Protein AF-A0A3M5X8B1-F1 (afdb_monomer_lite)

Radius of gyration: 16.74 Å; chains: 1; bounding box: 36×31×41 Å

Secondary structure (DSSP, 8-state):
-HHHHHTT-HHHHHHHHHHHHHTTGGGHHHHHHHHHHHTT--HHHHTS-GGGS-HHHHHHHHHHHHHHS--S-------

Organism: Pseudomonas syringae pv. aptata (NCBI:txid83167)

Foldseek 3Di:
DVVCVVVVPVVVVVVVVVVCVVLVVVCLVVLLVVLVVVLPDDPVNVPDDLVPDDPVVVVSVVVSVVVSDDDPDDDDDDD

Sequence (79 aa):
MAEAEAAQDGAAQARLHSELDSADGYTADARARKLLAGLGFTNEQMERQVGSFSGGWRMRLNLAQALMCPSDLLLLDEP

pLDDT: mean 82.98, std 11.04, range [42.38, 94.88]

InterPro domains:
  IPR003439 ABC transporter-like, ATP-binding domain [PF00005] (20-79)
  IPR027417 P-loop containing nucleoside triphosphate hydrolase [G3DSA:3.40.50.300] (1-79)
  IPR027417 P-loop containing nucleoside triphosphate hydrolase [SSF52540] (15-79)
  IPR050611 ABCF protein [PTHR19211] (5-79)

Structure (mmCIF, N/CA/C/O backbone):
data_AF-A0A3M5X8B1-F1
#
_entry.id   AF-A0A3M5X8B1-F1
#
loop_
_atom_site.group_PDB
_atom_site.id
_atom_site.type_symbol
_atom_site.label_atom_id
_atom_site.label_alt_id
_atom_site.label_comp_id
_atom_site.label_asym_id
_atom_site.label_entity_id
_atom_site.label_seq_id
_atom_site.pdbx_PDB_ins_code
_atom_site.Cartn_x
_atom_site.Cartn_y
_atom_site.Cartn_z
_atom_site.occupancy
_atom_site.B_iso_or_equiv
_atom_site.auth_seq_id
_atom_site.auth_comp_id
_atom_site.auth_asym_id
_atom_site.auth_atom_id
_atom_site.pdbx_PDB_model_num
ATOM 1 N N . MET A 1 1 ? 16.835 -0.217 -12.356 1.00 59.62 1 MET A N 1
ATOM 2 C CA . MET A 1 1 ? 16.721 0.603 -13.586 1.00 59.62 1 MET A CA 1
ATOM 3 C C . MET A 1 1 ? 17.959 1.463 -13.798 1.00 59.62 1 MET A C 1
ATOM 5 O O . MET A 1 1 ? 18.611 1.246 -14.806 1.00 59.62 1 MET A O 1
ATOM 9 N N . ALA A 1 2 ? 18.350 2.320 -12.843 1.00 62.75 2 ALA A N 1
ATOM 10 C CA . ALA A 1 2 ? 19.511 3.216 -12.986 1.00 62.75 2 ALA A CA 1
ATOM 11 C C . ALA A 1 2 ? 20.845 2.510 -13.335 1.00 62.75 2 ALA A C 1
ATOM 13 O O . ALA A 1 2 ? 21.593 2.980 -14.185 1.00 62.75 2 ALA A O 1
ATOM 14 N N . GLU A 1 3 ? 21.129 1.343 -12.746 1.00 61.06 3 GLU A N 1
ATOM 15 C CA . GLU A 1 3 ? 22.342 0.568 -13.071 1.00 61.06 3 GLU A CA 1
ATOM 16 C C . GLU A 1 3 ? 22.277 -0.118 -14.451 1.00 61.06 3 GLU A C 1
ATOM 18 O O . GLU A 1 3 ? 23.297 -0.265 -15.116 1.00 61.06 3 GLU A O 1
ATOM 23 N N . ALA A 1 4 ? 21.079 -0.491 -14.918 1.00 56.53 4 ALA A N 1
ATOM 24 C CA . ALA A 1 4 ? 20.879 -1.119 -16.230 1.00 56.53 4 ALA A CA 1
ATOM 25 C C . ALA A 1 4 ? 20.920 -0.092 -17.379 1.00 56.53 4 ALA A C 1
ATOM 27 O O . ALA A 1 4 ? 21.421 -0.394 -18.460 1.00 56.53 4 ALA A O 1
ATOM 28 N N . GLU A 1 5 ? 20.448 1.136 -17.130 1.00 58.09 5 GLU A N 1
ATOM 29 C CA . GLU A 1 5 ? 20.613 2.290 -18.029 1.00 58.09 5 GLU A CA 1
ATOM 30 C C . GLU A 1 5 ? 22.085 2.636 -18.255 1.00 58.09 5 GLU A C 1
ATOM 32 O O . GLU A 1 5 ? 22.493 2.848 -19.396 1.00 58.09 5 GLU A O 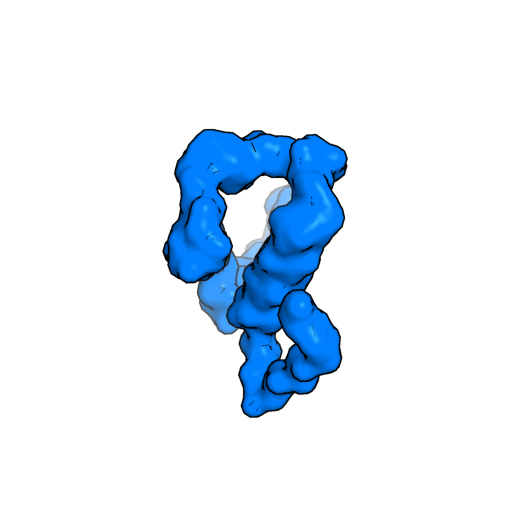1
ATOM 37 N N . ALA A 1 6 ? 22.895 2.616 -17.194 1.00 61.69 6 ALA A N 1
ATOM 38 C CA . ALA A 1 6 ? 24.328 2.884 -17.281 1.00 61.69 6 ALA A CA 1
ATOM 39 C C . ALA A 1 6 ? 25.104 1.808 -18.069 1.00 61.69 6 ALA A C 1
ATOM 41 O O . ALA A 1 6 ? 26.125 2.116 -18.681 1.00 61.69 6 ALA A O 1
ATOM 42 N N . ALA A 1 7 ? 24.615 0.564 -18.085 1.00 72.75 7 ALA A N 1
ATOM 43 C CA . ALA A 1 7 ? 25.241 -0.559 -18.786 1.00 72.75 7 ALA A CA 1
ATOM 44 C C . ALA A 1 7 ? 24.780 -0.732 -20.250 1.00 72.75 7 ALA A C 1
ATOM 46 O O . ALA A 1 7 ? 25.277 -1.625 -20.933 1.00 72.75 7 ALA A O 1
ATOM 47 N N . GLN A 1 8 ? 23.833 0.090 -20.732 1.00 67.19 8 GLN A N 1
ATOM 48 C CA . GLN A 1 8 ? 23.142 -0.085 -22.023 1.00 67.19 8 GLN A CA 1
ATOM 49 C C . GLN A 1 8 ? 22.558 -1.499 -22.228 1.00 67.19 8 GLN A C 1
ATOM 51 O O . GLN A 1 8 ? 22.439 -1.988 -23.353 1.00 67.19 8 GLN A O 1
ATOM 56 N N . ASP A 1 9 ? 22.165 -2.160 -21.137 1.00 78.56 9 ASP A N 1
ATOM 57 C CA . ASP A 1 9 ? 21.593 -3.504 -21.175 1.00 78.56 9 ASP A CA 1
ATOM 58 C C . ASP A 1 9 ? 20.073 -3.419 -21.368 1.00 78.56 9 ASP A C 1
ATOM 60 O O . ASP A 1 9 ? 19.278 -3.433 -20.420 1.00 78.56 9 ASP A O 1
ATOM 64 N N . GLY A 1 10 ? 19.666 -3.314 -22.634 1.00 77.69 10 GLY A N 1
ATOM 65 C CA . GLY A 1 10 ? 18.256 -3.245 -23.020 1.00 77.69 10 GLY A CA 1
ATOM 66 C C . GLY A 1 10 ? 17.447 -4.484 -22.615 1.00 77.69 10 GLY A C 1
ATOM 67 O O . GLY A 1 10 ? 16.247 -4.373 -22.364 1.00 77.69 10 GLY A O 1
ATOM 68 N N . ALA A 1 11 ? 18.081 -5.655 -22.482 1.00 82.75 11 ALA A N 1
ATOM 69 C CA . ALA A 1 11 ? 17.403 -6.870 -22.034 1.00 82.75 11 ALA A CA 1
ATOM 70 C C . ALA A 1 11 ? 17.107 -6.819 -20.528 1.00 82.75 11 ALA A C 1
ATOM 72 O O . ALA A 1 11 ? 16.004 -7.170 -20.098 1.00 82.75 11 ALA A O 1
ATOM 73 N N . ALA A 1 12 ? 18.054 -6.330 -19.722 1.00 77.44 12 ALA A N 1
ATOM 74 C CA . ALA A 1 12 ? 17.829 -6.095 -18.299 1.00 77.44 12 ALA A CA 1
ATOM 75 C C . ALA A 1 12 ? 16.765 -5.016 -18.052 1.00 77.44 12 ALA A C 1
ATOM 77 O O . ALA A 1 12 ? 15.925 -5.187 -17.167 1.00 77.44 12 ALA A O 1
ATOM 78 N N . GLN A 1 13 ? 16.749 -3.941 -18.846 1.00 77.69 13 GLN A N 1
ATOM 79 C CA . GLN A 1 13 ? 15.689 -2.929 -18.785 1.00 77.69 13 GLN A CA 1
ATOM 80 C C . GLN A 1 13 ? 14.315 -3.514 -19.118 1.00 77.69 13 GLN A C 1
ATOM 82 O O . GLN A 1 13 ? 13.382 -3.343 -18.336 1.00 77.69 13 GLN A O 1
ATOM 87 N N . ALA A 1 14 ? 14.190 -4.239 -20.235 1.00 82.38 14 ALA A N 1
ATOM 88 C CA . ALA A 1 14 ? 12.926 -4.850 -20.644 1.00 82.38 14 ALA A CA 1
ATOM 89 C C . ALA A 1 14 ? 12.382 -5.816 -19.578 1.00 82.38 14 ALA A C 1
ATOM 91 O O . ALA A 1 14 ? 11.194 -5.774 -19.262 1.00 82.38 14 ALA A O 1
ATOM 92 N N . ARG A 1 15 ? 13.255 -6.627 -18.963 1.00 86.81 15 ARG A N 1
ATOM 93 C CA . ARG A 1 15 ? 12.881 -7.508 -17.848 1.00 86.81 15 ARG A CA 1
ATOM 94 C C . ARG A 1 15 ? 12.362 -6.717 -16.645 1.00 86.81 15 ARG A C 1
ATOM 96 O O . ARG A 1 15 ? 11.282 -7.023 -16.160 1.00 86.81 15 ARG A O 1
ATOM 103 N N . LEU A 1 16 ? 13.080 -5.681 -16.203 1.00 82.94 16 LEU A N 1
ATOM 104 C CA . LEU A 1 16 ? 12.660 -4.849 -15.065 1.00 82.94 16 LEU A CA 1
ATOM 105 C C . LEU A 1 16 ? 11.330 -4.126 -15.323 1.00 82.94 16 LEU A C 1
ATOM 107 O O . LEU A 1 16 ? 10.511 -4.010 -14.414 1.00 82.94 16 LEU A O 1
ATOM 111 N N . HIS A 1 17 ? 11.100 -3.649 -16.549 1.00 83.25 17 HIS A N 1
ATOM 112 C CA . HIS A 1 17 ? 9.815 -3.065 -16.936 1.00 83.25 17 HIS A CA 1
ATOM 113 C C . HIS A 1 17 ? 8.693 -4.102 -16.920 1.00 83.25 17 HIS A C 1
ATOM 115 O O . HIS A 1 17 ? 7.628 -3.820 -16.382 1.00 83.25 17 HIS A O 1
ATOM 121 N N . SER A 1 18 ? 8.938 -5.302 -17.452 1.00 82.62 18 SER A N 1
ATOM 122 C CA . SER A 1 18 ? 7.958 -6.392 -17.431 1.00 82.62 18 SER A CA 1
ATOM 123 C C . SER A 1 18 ? 7.628 -6.844 -16.006 1.00 82.62 18 SER A C 1
ATOM 125 O O . SER A 1 18 ? 6.469 -7.118 -15.713 1.00 82.62 18 SER A O 1
ATOM 127 N N . GLU A 1 19 ? 8.619 -6.907 -15.116 1.00 82.75 19 GLU A N 1
ATOM 128 C CA . GLU A 1 19 ? 8.418 -7.221 -13.697 1.00 82.75 19 GLU A CA 1
ATOM 129 C C . GLU A 1 19 ? 7.586 -6.132 -13.004 1.00 82.75 19 GLU A C 1
ATOM 131 O O . GLU A 1 19 ? 6.622 -6.447 -12.306 1.00 82.75 19 GLU A O 1
ATOM 136 N N . LEU A 1 20 ? 7.894 -4.853 -13.248 1.00 80.75 20 LEU A N 1
ATOM 137 C CA . LEU A 1 20 ? 7.138 -3.728 -12.692 1.00 80.75 20 LEU A CA 1
ATOM 138 C C . LEU A 1 20 ? 5.682 -3.716 -13.176 1.00 80.75 20 LEU A C 1
ATOM 140 O O . LEU A 1 20 ? 4.777 -3.471 -12.379 1.00 80.75 20 LEU A O 1
ATOM 144 N N . ASP A 1 21 ? 5.466 -3.986 -14.462 1.00 81.12 21 ASP A N 1
ATOM 145 C CA . ASP A 1 21 ? 4.136 -4.060 -15.064 1.00 81.12 21 ASP A CA 1
ATOM 146 C C . ASP A 1 21 ? 3.335 -5.232 -14.479 1.00 81.12 21 ASP A C 1
ATOM 148 O O . ASP A 1 21 ? 2.213 -5.047 -14.018 1.00 81.12 21 ASP A O 1
ATOM 152 N N . SER A 1 22 ? 3.957 -6.412 -14.356 1.00 78.44 22 SER A N 1
ATOM 153 C CA . SER A 1 22 ? 3.324 -7.594 -13.751 1.00 78.44 22 SER A CA 1
ATOM 154 C C . SER A 1 22 ? 2.949 -7.413 -12.274 1.00 78.44 22 SER A C 1
ATOM 156 O O . SER A 1 22 ? 2.039 -8.076 -11.783 1.00 78.44 22 SER A O 1
ATOM 158 N N . ALA A 1 23 ? 3.627 -6.504 -11.566 1.00 76.38 23 ALA A N 1
ATOM 159 C CA . ALA A 1 23 ? 3.328 -6.144 -10.182 1.00 76.38 23 ALA A CA 1
ATOM 160 C C . ALA A 1 23 ? 2.294 -5.004 -10.056 1.00 76.38 23 ALA A C 1
ATOM 162 O O . ALA A 1 23 ? 2.075 -4.484 -8.952 1.00 76.38 23 ALA A O 1
ATOM 163 N N . ASP A 1 24 ? 1.691 -4.565 -11.169 1.00 77.69 24 ASP A N 1
ATOM 164 C CA . ASP A 1 24 ? 0.838 -3.375 -11.239 1.00 77.69 24 ASP A CA 1
ATOM 165 C C . ASP A 1 24 ? 1.537 -2.136 -10.640 1.00 77.69 24 ASP A C 1
ATOM 167 O O . ASP A 1 24 ? 0.914 -1.281 -9.991 1.00 77.69 24 ASP A O 1
ATOM 171 N N . GLY A 1 25 ? 2.861 -2.046 -10.803 1.00 75.50 25 GLY A N 1
ATOM 172 C CA . GLY A 1 25 ? 3.704 -1.057 -10.132 1.00 75.50 25 GLY A CA 1
ATOM 173 C C . GLY A 1 25 ? 3.339 0.379 -10.500 1.00 75.50 25 GLY A C 1
ATOM 174 O O . GLY A 1 25 ? 3.352 1.263 -9.645 1.00 75.50 25 GLY A O 1
ATOM 175 N N . TYR A 1 26 ? 2.899 0.603 -11.741 1.00 78.88 26 TYR A N 1
ATOM 176 C CA . TYR A 1 26 ? 2.439 1.910 -12.218 1.00 78.88 26 TYR A CA 1
ATOM 177 C C . TYR A 1 26 ? 1.172 2.413 -11.513 1.00 78.88 26 TYR A C 1
ATOM 179 O O . TYR A 1 26 ? 0.952 3.620 -11.433 1.00 78.88 26 TYR A O 1
ATOM 187 N N . THR A 1 27 ? 0.344 1.514 -10.971 1.00 86.19 27 THR A N 1
ATOM 188 C CA . THR A 1 27 ? -0.893 1.881 -10.260 1.00 86.19 27 THR A CA 1
ATOM 189 C C . THR A 1 27 ? -0.740 1.847 -8.739 1.00 86.19 27 THR A C 1
ATOM 191 O O . THR A 1 27 ? -1.693 2.161 -8.022 1.00 86.19 27 THR A O 1
ATOM 194 N N . ALA A 1 28 ? 0.440 1.476 -8.230 1.00 86.31 28 ALA A N 1
ATOM 195 C CA . ALA A 1 28 ? 0.670 1.237 -6.808 1.00 86.31 28 ALA A CA 1
ATOM 196 C C . ALA A 1 28 ? 0.339 2.459 -5.934 1.00 86.31 28 ALA A C 1
ATOM 198 O O . ALA A 1 28 ? -0.342 2.300 -4.923 1.00 86.31 28 ALA A O 1
ATOM 199 N N . ASP A 1 29 ? 0.731 3.674 -6.341 1.00 88.75 29 ASP A N 1
ATOM 200 C CA . ASP A 1 29 ? 0.433 4.903 -5.583 1.00 88.75 29 ASP A CA 1
ATOM 201 C C . ASP A 1 29 ? -1.077 5.174 -5.501 1.00 88.75 29 ASP A C 1
ATOM 203 O O . ASP A 1 29 ? -1.631 5.377 -4.420 1.00 88.75 29 ASP A O 1
ATOM 207 N N . ALA A 1 30 ? -1.779 5.082 -6.634 1.00 90.94 30 ALA A N 1
ATOM 208 C CA . ALA A 1 30 ? -3.225 5.284 -6.685 1.00 90.94 30 ALA A CA 1
ATOM 209 C C . ALA A 1 30 ? -3.980 4.247 -5.832 1.00 90.94 30 ALA A C 1
ATOM 211 O O . ALA A 1 30 ? -4.927 4.597 -5.120 1.00 90.94 30 ALA A O 1
ATOM 212 N N . ARG A 1 31 ? -3.545 2.978 -5.862 1.00 90.56 31 ARG A N 1
ATOM 213 C CA . ARG A 1 31 ? -4.096 1.906 -5.018 1.00 90.56 31 ARG A CA 1
ATOM 214 C C . ARG A 1 31 ? -3.837 2.169 -3.536 1.00 90.56 31 ARG A C 1
ATOM 216 O O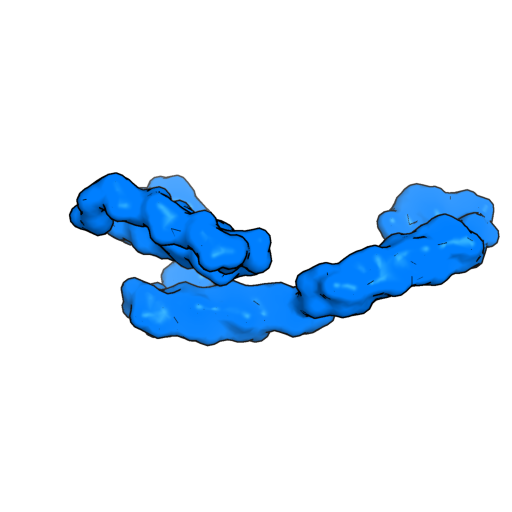 . ARG A 1 31 ? -4.780 2.105 -2.748 1.00 90.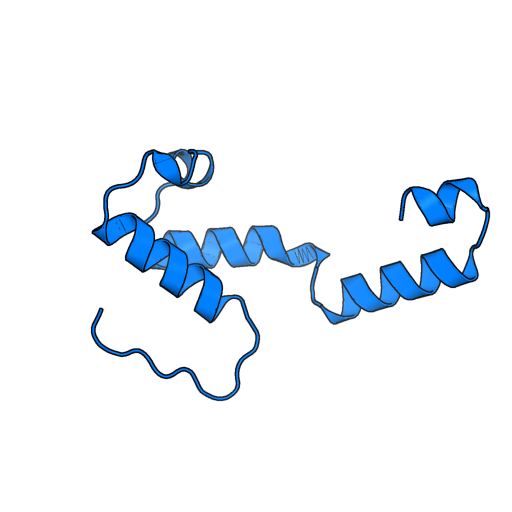56 31 ARG A O 1
ATOM 223 N N . ALA A 1 32 ? -2.609 2.541 -3.174 1.00 91.00 32 ALA A N 1
ATOM 224 C CA . ALA A 1 32 ? -2.236 2.864 -1.801 1.00 91.00 32 ALA A CA 1
ATOM 225 C C . ALA A 1 32 ? -3.061 4.036 -1.251 1.00 91.00 32 ALA A C 1
ATOM 227 O O . ALA A 1 32 ? -3.652 3.920 -0.177 1.00 91.00 32 ALA A O 1
ATOM 228 N N . ARG A 1 33 ? -3.189 5.134 -2.007 1.00 92.75 33 ARG A N 1
ATOM 229 C CA . ARG A 1 33 ? -4.004 6.298 -1.614 1.00 92.75 33 ARG A CA 1
ATOM 230 C C . ARG A 1 33 ? -5.474 5.935 -1.428 1.00 92.75 33 ARG A C 1
ATOM 232 O O . ARG A 1 33 ? -6.078 6.322 -0.429 1.00 92.75 33 ARG A O 1
ATOM 239 N N . LYS A 1 34 ? -6.051 5.158 -2.352 1.00 93.00 34 LYS A N 1
ATOM 240 C CA . LYS A 1 34 ? -7.440 4.681 -2.249 1.00 93.00 34 LYS A CA 1
ATOM 241 C C . LYS A 1 34 ? -7.651 3.830 -0.996 1.00 93.00 34 LYS A C 1
ATOM 243 O O . LYS A 1 34 ? -8.658 3.990 -0.307 1.00 93.00 34 LYS A O 1
ATOM 248 N N . LEU A 1 35 ? -6.702 2.949 -0.695 1.00 93.00 35 LEU A N 1
ATOM 249 C CA . LEU A 1 35 ? -6.757 2.069 0.463 1.00 93.00 35 LEU A CA 1
ATOM 250 C C . LEU A 1 35 ? -6.639 2.847 1.780 1.00 93.00 35 LEU A C 1
ATOM 252 O O . LEU A 1 35 ? -7.462 2.675 2.678 1.00 93.00 35 LEU A O 1
ATOM 256 N N . LEU A 1 36 ? -5.666 3.755 1.874 1.00 94.12 36 LEU A N 1
ATOM 257 C CA . LEU A 1 36 ? -5.471 4.617 3.040 1.00 94.12 36 LEU A CA 1
ATOM 258 C C . LEU A 1 36 ? -6.687 5.522 3.282 1.00 94.12 36 LEU A C 1
ATOM 260 O O . LEU A 1 36 ? -7.121 5.664 4.426 1.00 94.12 36 LEU A O 1
ATOM 264 N N . ALA A 1 37 ? -7.298 6.067 2.226 1.00 94.25 37 ALA A N 1
ATOM 265 C CA . ALA A 1 37 ? -8.546 6.820 2.343 1.00 94.25 37 ALA A CA 1
ATOM 266 C C . ALA A 1 37 ? -9.678 5.964 2.945 1.00 94.25 37 ALA A C 1
ATOM 268 O O . ALA A 1 37 ? -10.389 6.425 3.837 1.00 94.25 37 ALA A O 1
ATOM 269 N N . GLY A 1 38 ? -9.805 4.697 2.529 1.00 92.81 38 GLY A N 1
ATOM 270 C CA . GLY A 1 38 ? -10.771 3.745 3.097 1.00 92.81 38 GLY A CA 1
ATOM 271 C C . GLY A 1 38 ? -10.540 3.420 4.580 1.00 92.81 38 GLY A C 1
ATOM 272 O O . GLY A 1 38 ? -11.488 3.109 5.296 1.00 92.81 38 GLY A O 1
ATOM 273 N N . LEU A 1 39 ? -9.301 3.552 5.062 1.00 92.88 39 LEU A N 1
ATOM 274 C CA . LEU A 1 39 ? -8.929 3.383 6.474 1.00 92.88 39 LEU A CA 1
ATOM 275 C C . LEU A 1 39 ? -9.048 4.677 7.302 1.00 92.88 39 LEU A C 1
ATOM 277 O O . LEU A 1 39 ? -8.808 4.654 8.515 1.00 92.88 39 LEU A O 1
ATOM 281 N N . GLY A 1 40 ? -9.443 5.782 6.661 1.00 93.31 40 GLY A N 1
ATOM 282 C CA . GLY A 1 40 ? -9.711 7.076 7.288 1.00 93.31 40 GLY A CA 1
ATOM 283 C C . GLY A 1 40 ? -8.557 8.079 7.240 1.00 93.31 40 GLY A C 1
ATOM 284 O O . GLY A 1 40 ? -8.655 9.112 7.899 1.00 93.31 40 GLY A O 1
ATOM 285 N N . PHE A 1 41 ? -7.478 7.812 6.496 1.00 94.88 41 PHE A N 1
ATOM 286 C CA . PHE A 1 41 ? -6.383 8.775 6.336 1.00 94.88 41 PHE A CA 1
ATOM 287 C C . PHE A 1 41 ? -6.805 9.949 5.446 1.00 94.88 41 PHE A C 1
ATOM 289 O O . PHE A 1 41 ? -7.417 9.762 4.393 1.00 94.88 41 PHE A O 1
ATOM 296 N N . THR A 1 42 ? -6.423 11.164 5.833 1.00 94.12 42 THR A N 1
ATOM 297 C CA . THR A 1 42 ? -6.564 12.358 4.988 1.00 94.12 42 THR A CA 1
ATOM 298 C C . THR A 1 42 ? -5.392 12.487 4.014 1.00 94.12 42 THR A C 1
ATOM 300 O O . THR A 1 42 ? -4.315 11.941 4.251 1.00 94.12 42 THR A O 1
ATOM 303 N N . ASN A 1 43 ? -5.562 13.265 2.939 1.00 91.62 43 ASN A N 1
ATOM 304 C CA . ASN A 1 43 ? -4.476 13.527 1.983 1.00 91.62 43 ASN A CA 1
ATOM 305 C C . ASN A 1 43 ? -3.233 14.131 2.660 1.00 91.62 43 ASN A C 1
ATOM 307 O O . ASN A 1 43 ? -2.123 13.700 2.376 1.00 91.62 43 ASN A O 1
ATOM 311 N N . GLU A 1 44 ? -3.410 15.061 3.606 1.00 92.69 44 GLU A N 1
ATOM 312 C CA . GLU A 1 44 ? -2.289 15.624 4.374 1.00 92.69 44 GLU A CA 1
ATOM 313 C C . GLU A 1 44 ? -1.576 14.567 5.222 1.00 92.69 44 GLU A C 1
ATOM 315 O O . GLU A 1 44 ? -0.359 14.607 5.378 1.00 92.69 44 GLU A O 1
ATOM 320 N N . GLN A 1 45 ? -2.310 13.598 5.777 1.00 92.50 45 GLN A N 1
ATOM 321 C CA . GLN A 1 45 ? -1.705 12.509 6.539 1.00 92.50 45 GLN A CA 1
ATOM 322 C C . GLN A 1 45 ? -0.876 11.572 5.655 1.00 92.50 45 GLN A C 1
ATOM 324 O O . GLN A 1 45 ? 0.145 11.073 6.118 1.00 92.50 45 GLN A O 1
ATOM 329 N N . MET A 1 46 ? -1.255 11.367 4.393 1.00 91.00 46 MET A N 1
ATOM 330 C CA . MET A 1 46 ? -0.514 10.494 3.471 1.00 91.00 46 MET A CA 1
ATOM 331 C C . MET A 1 46 ? 0.889 11.020 3.131 1.00 91.00 46 MET A C 1
ATOM 333 O O . MET A 1 46 ? 1.745 10.235 2.737 1.00 91.00 46 MET A O 1
ATOM 337 N N . GLU A 1 47 ? 1.151 12.314 3.329 1.00 91.69 47 GLU A N 1
ATOM 338 C CA . GLU A 1 47 ? 2.474 12.920 3.106 1.00 91.69 47 GLU A CA 1
ATOM 339 C C . GLU A 1 47 ? 3.320 13.031 4.386 1.00 91.69 47 GLU A C 1
ATOM 341 O O . GLU A 1 47 ? 4.485 13.434 4.353 1.00 91.69 47 GLU A O 1
ATOM 346 N N . ARG A 1 48 ? 2.762 12.661 5.543 1.00 92.19 48 ARG A N 1
ATOM 347 C CA . ARG A 1 48 ? 3.461 12.749 6.829 1.00 92.19 48 ARG A CA 1
ATOM 348 C C . ARG A 1 48 ? 4.358 11.543 7.075 1.00 92.19 48 ARG A C 1
ATOM 350 O O . ARG A 1 48 ? 4.027 10.403 6.768 1.00 92.19 48 ARG A O 1
ATOM 357 N N . GLN A 1 49 ? 5.468 11.785 7.771 1.00 91.38 49 GLN A N 1
ATOM 358 C CA . GLN A 1 49 ? 6.344 10.712 8.237 1.00 91.38 49 GLN A CA 1
ATOM 359 C C . GLN A 1 49 ? 5.614 9.767 9.200 1.00 91.38 49 GLN A C 1
ATOM 361 O O . GLN A 1 49 ? 4.959 10.210 10.153 1.00 91.38 49 GLN A O 1
ATOM 366 N N . VAL A 1 50 ? 5.826 8.461 9.010 1.00 87.19 50 VAL A N 1
ATOM 367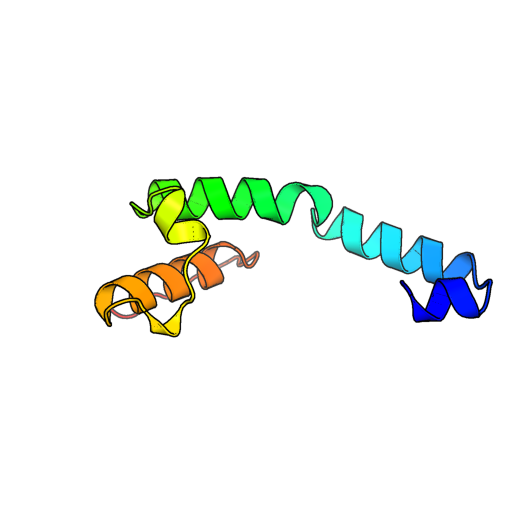 C CA . VAL A 1 50 ? 5.210 7.383 9.803 1.00 87.19 50 VAL A CA 1
ATOM 368 C C . VAL A 1 50 ? 5.464 7.545 11.310 1.00 87.19 50 VAL A C 1
ATOM 370 O O . VAL A 1 50 ? 4.576 7.318 12.134 1.00 87.19 50 VAL A O 1
ATOM 373 N N . GLY A 1 51 ? 6.655 8.022 11.688 1.00 88.88 51 GLY A N 1
ATOM 374 C CA . GLY A 1 51 ? 7.029 8.265 13.085 1.00 88.88 51 GLY A CA 1
ATOM 375 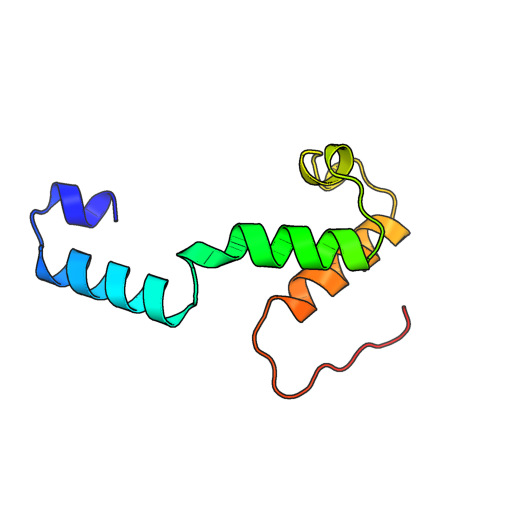C C . GLY A 1 51 ? 6.140 9.285 13.810 1.00 88.88 51 GLY A C 1
ATOM 376 O O . GLY A 1 51 ? 6.035 9.231 15.032 1.00 88.88 51 GLY A O 1
ATOM 377 N N . SER A 1 52 ? 5.441 10.160 13.082 1.00 90.75 52 SER A N 1
ATOM 378 C CA . SER A 1 52 ? 4.567 11.192 13.662 1.00 90.75 52 SER A CA 1
ATOM 379 C C . SER A 1 52 ? 3.166 10.697 14.049 1.00 90.75 52 SER A C 1
ATOM 381 O O . SER A 1 52 ? 2.394 11.450 14.645 1.00 90.75 52 SER A O 1
ATOM 383 N N . PHE A 1 53 ? 2.811 9.458 13.700 1.00 91.62 53 PHE A N 1
ATOM 384 C CA . PHE A 1 53 ? 1.511 8.868 14.015 1.00 91.62 53 PHE A CA 1
ATOM 385 C C . PHE A 1 53 ? 1.490 8.206 15.395 1.00 91.62 53 PHE A C 1
ATOM 387 O O . PHE A 1 53 ? 2.495 7.646 15.843 1.00 91.62 53 PHE A O 1
ATOM 394 N N . SER A 1 54 ? 0.322 8.230 16.046 1.00 92.31 54 SER A N 1
ATOM 395 C CA . SER A 1 54 ? 0.079 7.483 17.287 1.00 92.31 54 SER A CA 1
ATOM 396 C C . SER A 1 54 ? 0.036 5.969 17.032 1.00 92.31 54 SER A C 1
ATOM 398 O O . SER A 1 54 ? -0.081 5.526 15.889 1.00 92.31 54 SER A O 1
ATOM 400 N N . GLY A 1 55 ? 0.095 5.162 18.098 1.00 89.88 55 GLY A N 1
ATOM 401 C CA . GLY A 1 55 ? 0.103 3.695 17.998 1.00 89.88 55 GLY A CA 1
ATOM 402 C C . GLY A 1 55 ? -1.055 3.118 17.173 1.00 89.88 55 GLY A C 1
ATOM 403 O O . GLY A 1 55 ? -0.816 2.321 16.273 1.00 89.88 55 GLY A O 1
ATOM 404 N N . GLY A 1 56 ? -2.287 3.593 17.388 1.00 90.88 56 GLY A N 1
ATOM 405 C CA . GLY A 1 56 ? -3.454 3.125 16.625 1.00 90.88 56 GLY A CA 1
ATOM 406 C C . GLY A 1 56 ? -3.405 3.487 15.135 1.00 90.88 56 GLY A C 1
ATOM 407 O O . GLY A 1 56 ? -3.838 2.711 14.289 1.00 90.88 56 GLY A O 1
ATOM 408 N N . TRP A 1 57 ? -2.823 4.635 14.781 1.00 91.69 57 TRP A N 1
ATOM 409 C CA . TRP A 1 57 ? -2.616 5.004 13.376 1.00 91.69 57 TRP A CA 1
ATOM 410 C C . TRP A 1 57 ? -1.501 4.184 12.723 1.00 91.69 57 TRP A C 1
ATOM 412 O O . TRP A 1 57 ? -1.625 3.816 11.558 1.00 91.69 57 TRP A O 1
ATOM 422 N N . ARG A 1 58 ? -0.445 3.840 13.471 1.00 91.44 58 ARG A N 1
ATOM 423 C CA . ARG A 1 58 ? 0.594 2.914 12.996 1.00 91.44 58 ARG A CA 1
ATOM 424 C C . ARG A 1 58 ? 0.033 1.507 12.776 1.00 91.44 58 ARG A C 1
ATOM 426 O O . ARG A 1 58 ? 0.369 0.897 11.771 1.00 91.44 58 ARG A O 1
ATOM 433 N N . MET A 1 59 ? -0.872 1.032 13.638 1.00 90.56 59 MET A N 1
ATOM 434 C CA . MET A 1 59 ? -1.578 -0.240 13.427 1.00 90.56 59 MET A CA 1
ATOM 435 C C . MET A 1 59 ? -2.394 -0.223 12.128 1.00 90.56 59 MET A C 1
ATOM 437 O O . MET A 1 59 ? -2.263 -1.123 11.302 1.00 90.56 59 MET A O 1
ATOM 441 N N . ARG A 1 60 ? -3.163 0.847 11.880 1.00 91.81 60 ARG A N 1
ATOM 442 C CA . ARG A 1 60 ? -3.895 1.014 10.609 1.00 91.81 60 ARG A CA 1
ATOM 443 C C . ARG A 1 60 ? -2.968 1.066 9.398 1.00 91.81 60 ARG A C 1
ATOM 445 O O . ARG A 1 60 ? -3.317 0.532 8.353 1.00 91.81 60 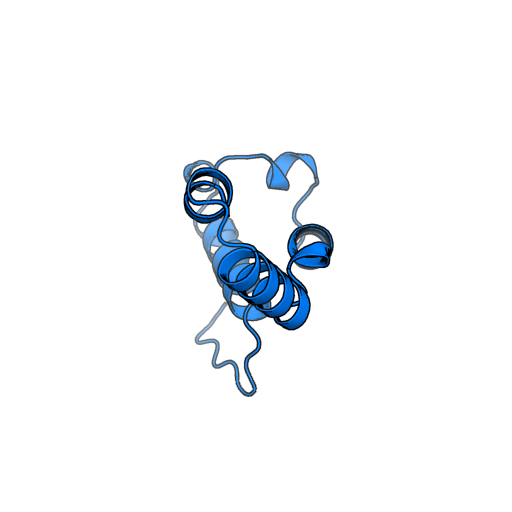ARG A O 1
ATOM 452 N N . LEU A 1 61 ? -1.796 1.687 9.526 1.00 91.19 61 LEU A N 1
ATOM 453 C CA . LEU A 1 61 ? -0.798 1.713 8.457 1.00 91.19 61 LEU A CA 1
ATOM 454 C C . LEU A 1 61 ? -0.223 0.312 8.183 1.00 91.19 61 LEU A C 1
ATOM 456 O O . LEU A 1 61 ? -0.048 -0.062 7.028 1.00 91.19 61 LEU A O 1
ATOM 460 N N . ASN A 1 62 ? 0.025 -0.481 9.228 1.00 89.50 62 ASN A N 1
ATOM 461 C CA . ASN A 1 62 ? 0.472 -1.869 9.085 1.00 89.50 62 ASN A CA 1
ATOM 462 C C . ASN A 1 62 ? -0.601 -2.734 8.417 1.00 89.50 62 ASN A C 1
ATOM 464 O O . ASN A 1 62 ? -0.289 -3.510 7.517 1.00 89.50 62 ASN A O 1
ATOM 468 N N . LEU A 1 63 ? -1.870 -2.544 8.787 1.00 89.88 63 LEU A N 1
ATOM 469 C CA . LEU A 1 63 ? -2.994 -3.173 8.095 1.00 89.88 63 LEU A CA 1
ATOM 470 C C . LEU A 1 63 ? -3.034 -2.760 6.618 1.00 89.88 63 LEU A C 1
ATOM 472 O O . LEU A 1 63 ? -3.202 -3.609 5.747 1.00 89.88 63 LEU A O 1
ATOM 476 N N . ALA A 1 64 ? -2.828 -1.474 6.321 1.00 91.06 64 ALA A N 1
ATOM 477 C CA . ALA A 1 64 ? -2.767 -0.983 4.950 1.00 91.06 64 ALA A CA 1
ATOM 478 C C . ALA A 1 64 ? -1.659 -1.663 4.138 1.00 91.06 64 ALA A C 1
ATOM 480 O O . ALA A 1 64 ? -1.885 -2.075 3.003 1.00 91.06 64 ALA A O 1
ATOM 481 N N . GLN A 1 65 ? -0.477 -1.813 4.736 1.00 88.88 65 GLN A N 1
ATOM 482 C CA . GLN A 1 65 ? 0.651 -2.508 4.128 1.00 88.88 65 GLN A CA 1
ATOM 483 C C . GLN A 1 65 ? 0.330 -3.985 3.870 1.00 88.88 65 GLN A C 1
ATOM 485 O O . GLN A 1 65 ? 0.595 -4.474 2.775 1.00 88.88 65 GLN A O 1
ATOM 490 N N . ALA A 1 66 ? -0.286 -4.673 4.833 1.00 88.69 66 ALA A N 1
ATOM 491 C CA . ALA A 1 66 ? -0.683 -6.069 4.672 1.00 88.69 66 ALA A CA 1
ATOM 492 C C . ALA A 1 66 ? -1.703 -6.253 3.535 1.00 88.69 66 ALA A C 1
ATOM 494 O O . ALA A 1 66 ? -1.564 -7.170 2.733 1.00 88.69 66 ALA A O 1
ATOM 495 N N . LEU A 1 67 ? -2.677 -5.345 3.416 1.00 87.94 67 LEU A N 1
ATOM 496 C CA . LEU A 1 67 ? -3.694 -5.378 2.358 1.00 87.94 67 LEU A CA 1
ATOM 497 C C . LEU A 1 67 ? -3.159 -4.995 0.967 1.00 87.94 67 LEU A C 1
ATOM 499 O O . LEU A 1 67 ? -3.771 -5.342 -0.040 1.00 87.94 67 LEU A O 1
ATOM 503 N N . MET A 1 68 ? -2.046 -4.261 0.895 1.00 87.06 68 MET A N 1
ATOM 504 C CA . MET A 1 68 ? -1.381 -3.941 -0.374 1.00 87.06 68 MET A CA 1
ATOM 505 C C . MET A 1 68 ? -0.612 -5.135 -0.947 1.00 87.06 68 MET A C 1
ATOM 507 O O . MET A 1 68 ? -0.370 -5.177 -2.155 1.00 87.06 68 MET A O 1
ATOM 511 N N . CYS A 1 69 ? -0.237 -6.099 -0.105 1.00 81.38 69 CYS A N 1
ATOM 512 C CA . CYS A 1 69 ? 0.397 -7.329 -0.548 1.00 81.38 69 CYS A CA 1
ATOM 513 C C . CYS A 1 69 ? -0.660 -8.305 -1.091 1.00 81.38 69 CYS A C 1
ATOM 515 O O . CYS A 1 69 ? -1.599 -8.647 -0.365 1.00 81.38 69 CYS A O 1
ATOM 517 N N . PRO A 1 70 ? -0.508 -8.806 -2.330 1.00 71.81 70 PRO A N 1
ATOM 518 C CA . PRO A 1 70 ? -1.368 -9.867 -2.832 1.00 71.81 70 PRO A CA 1
ATOM 519 C C . PRO A 1 70 ? -1.235 -11.087 -1.915 1.00 71.81 70 PRO A C 1
ATOM 521 O O . PRO A 1 70 ? -0.152 -11.647 -1.756 1.00 71.81 70 PRO A O 1
ATOM 524 N N . SER A 1 71 ? -2.329 -11.443 -1.250 1.00 72.00 71 SER A N 1
ATOM 525 C CA . SER A 1 71 ? -2.389 -12.530 -0.278 1.00 72.00 71 SER A CA 1
ATOM 526 C C . SER A 1 71 ? -3.714 -13.272 -0.427 1.00 72.00 71 SER A C 1
ATOM 528 O O . SER A 1 71 ? -4.776 -12.654 -0.464 1.00 72.00 71 SER A O 1
ATOM 530 N N . ASP A 1 72 ? -3.653 -14.602 -0.523 1.00 74.69 72 ASP A N 1
ATOM 531 C CA . ASP A 1 72 ? -4.846 -15.455 -0.636 1.00 74.69 72 ASP A CA 1
ATOM 532 C C . ASP A 1 72 ? -5.573 -15.621 0.712 1.00 74.69 72 ASP A C 1
ATOM 534 O O . ASP A 1 72 ? -6.771 -15.899 0.759 1.00 74.69 72 ASP A O 1
ATOM 538 N N . LEU A 1 73 ? -4.846 -15.443 1.821 1.00 79.00 73 LEU A N 1
ATOM 539 C CA . LEU A 1 73 ? -5.360 -15.498 3.186 1.00 79.00 73 LEU A CA 1
ATOM 540 C C . LEU A 1 73 ? -4.626 -14.478 4.061 1.00 79.00 73 LEU A C 1
ATOM 542 O O . LEU A 1 73 ? -3.397 -14.482 4.133 1.00 79.00 73 LEU A O 1
ATOM 546 N N . LEU A 1 74 ? -5.391 -13.651 4.773 1.00 80.44 74 LEU A N 1
ATOM 547 C CA . LEU A 1 74 ? -4.884 -12.692 5.749 1.00 80.44 74 LEU A CA 1
ATOM 548 C C . LEU A 1 74 ? -5.431 -13.049 7.136 1.00 80.44 74 LEU A C 1
ATOM 550 O O . LEU A 1 74 ? -6.641 -13.014 7.358 1.00 80.44 74 LEU A O 1
ATOM 554 N N . LEU A 1 75 ? -4.539 -13.397 8.064 1.00 76.75 75 LEU A N 1
ATOM 555 C CA . LEU A 1 75 ? -4.861 -13.623 9.474 1.00 76.75 75 LEU A CA 1
ATOM 556 C C . LEU A 1 75 ? -4.527 -12.355 10.258 1.00 76.75 75 LEU A C 1
ATOM 558 O O . LEU A 1 75 ? -3.363 -11.975 10.367 1.00 76.75 75 LEU A O 1
ATOM 562 N N . LEU A 1 76 ? -5.563 -11.700 10.773 1.00 77.69 76 LEU A N 1
ATOM 563 C CA . LEU A 1 76 ? -5.446 -10.534 11.640 1.00 77.69 76 LEU A CA 1
ATOM 564 C C . LEU A 1 76 ? -5.751 -10.984 13.066 1.00 77.69 76 LEU A C 1
ATOM 566 O O . LEU A 1 76 ? -6.867 -11.425 13.337 1.00 77.69 76 LEU A O 1
ATOM 570 N N . ASP A 1 77 ? -4.758 -10.897 13.944 1.00 77.62 77 ASP A N 1
ATOM 571 C CA . ASP A 1 77 ? -4.952 -11.087 15.380 1.00 77.62 77 ASP A CA 1
ATOM 572 C C . ASP A 1 77 ? -5.206 -9.705 15.992 1.00 77.62 77 ASP A C 1
ATOM 574 O O . ASP A 1 77 ? -4.330 -8.851 15.900 1.00 77.62 77 ASP A O 1
ATOM 578 N N . GLU A 1 78 ? -6.439 -9.499 16.468 1.00 42.38 78 GLU A N 1
ATOM 579 C CA . GLU A 1 78 ? -7.085 -8.278 16.999 1.00 42.38 78 GLU A CA 1
ATOM 580 C C . GLU A 1 78 ? -6.659 -6.886 16.437 1.00 42.38 78 GLU A C 1
ATOM 582 O O . GLU A 1 78 ? -5.495 -6.493 16.516 1.00 42.38 78 GLU A O 1
ATOM 587 N N . PRO A 1 79 ? -7.604 -6.065 15.921 1.00 54.94 79 PRO A N 1
ATOM 588 C CA . PRO A 1 79 ? -7.313 -4.694 15.480 1.00 54.94 79 PRO A CA 1
ATOM 589 C C . PRO A 1 79 ? -7.067 -3.687 16.618 1.00 54.94 79 PRO A C 1
ATOM 591 O O . PRO A 1 79 ? -7.740 -3.775 17.669 1.00 54.94 79 PRO A O 1
#